Protein AF-A0AAD9XL29-F1 (afdb_monomer_lite)

pLDDT: mean 84.75, std 12.4, range [42.41, 96.12]

Structure (mmCIF, N/CA/C/O backbone):
data_AF-A0AAD9XL29-F1
#
_entry.id   AF-A0AAD9XL29-F1
#
loop_
_atom_site.group_PDB
_atom_site.id
_atom_site.type_symbol
_atom_site.label_atom_id
_atom_site.label_alt_id
_atom_site.label_comp_id
_atom_site.label_asym_id
_atom_site.label_entity_id
_atom_site.label_seq_id
_atom_site.pdbx_PDB_ins_code
_atom_site.Cartn_x
_atom_site.Cartn_y
_atom_site.Cartn_z
_atom_site.occupancy
_atom_site.B_iso_or_equiv
_atom_site.auth_seq_id
_atom_site.auth_comp_id
_atom_site.auth_asym_id
_atom_site.auth_atom_id
_atom_site.pdbx_PDB_model_num
ATOM 1 N N . MET A 1 1 ? 53.309 11.246 -52.744 1.00 42.41 1 MET A N 1
ATOM 2 C CA . MET A 1 1 ? 53.113 9.961 -52.041 1.00 42.41 1 MET A CA 1
ATOM 3 C C . MET A 1 1 ? 52.353 10.243 -50.755 1.00 42.41 1 MET A C 1
ATOM 5 O O . MET A 1 1 ? 52.929 10.845 -49.863 1.00 42.41 1 MET A O 1
ATOM 9 N N . ALA A 1 2 ? 51.063 9.912 -50.692 1.00 42.66 2 ALA A N 1
ATOM 10 C CA . ALA A 1 2 ? 50.253 10.060 -49.482 1.00 42.66 2 ALA A CA 1
ATOM 11 C C . ALA A 1 2 ? 49.953 8.659 -48.940 1.00 42.66 2 ALA A C 1
ATOM 13 O O . ALA A 1 2 ? 49.339 7.852 -49.635 1.00 42.66 2 ALA A O 1
ATOM 14 N N . ALA A 1 3 ? 50.449 8.357 -47.742 1.00 49.00 3 ALA A N 1
ATOM 15 C CA . ALA A 1 3 ? 50.175 7.104 -47.054 1.00 49.00 3 ALA A CA 1
ATOM 16 C C . ALA A 1 3 ? 48.762 7.165 -46.457 1.00 49.00 3 ALA A C 1
ATOM 18 O O . ALA A 1 3 ? 48.490 7.969 -45.567 1.00 49.00 3 ALA A O 1
AT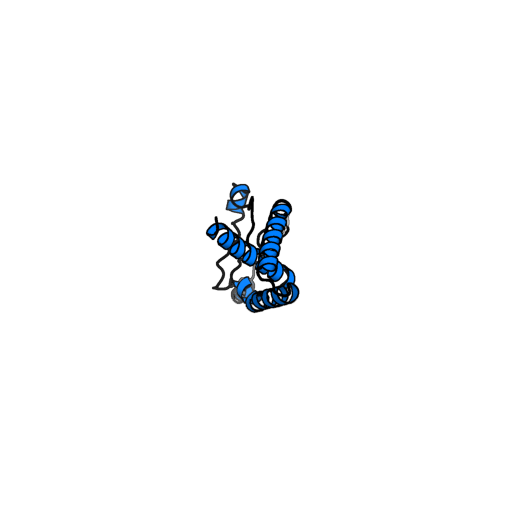OM 19 N N . SER A 1 4 ? 47.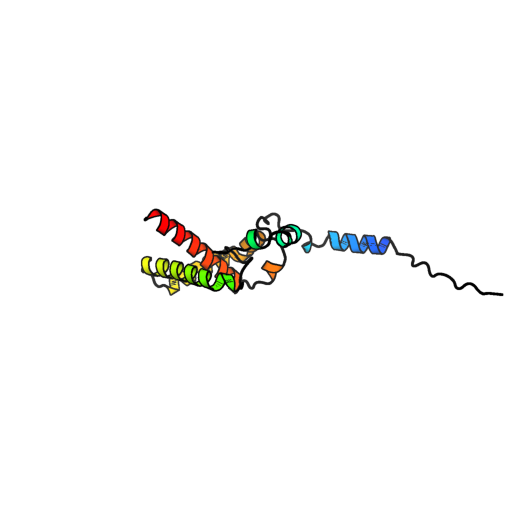855 6.337 -46.970 1.00 54.56 4 SER A N 1
ATOM 20 C CA . SER A 1 4 ? 46.518 6.137 -46.414 1.00 54.56 4 SER A CA 1
ATOM 21 C C . SER A 1 4 ? 46.612 5.341 -45.110 1.00 54.56 4 SER A C 1
ATOM 23 O O . SER A 1 4 ? 47.081 4.202 -45.111 1.00 54.56 4 SER A O 1
ATOM 25 N N . SER A 1 5 ? 46.168 5.934 -44.002 1.00 61.53 5 SER A N 1
ATOM 26 C CA . SER A 1 5 ? 46.036 5.254 -42.710 1.00 61.53 5 SER A CA 1
ATOM 27 C C . SER A 1 5 ? 44.958 4.158 -42.771 1.00 61.53 5 SER A C 1
ATOM 29 O O . SER A 1 5 ? 43.926 4.374 -43.410 1.00 61.53 5 SER A O 1
ATOM 31 N N . PRO A 1 6 ? 45.139 3.002 -42.104 1.00 59.78 6 PRO A N 1
ATOM 32 C CA . PRO A 1 6 ? 44.138 1.945 -42.114 1.00 59.78 6 PRO A CA 1
ATOM 33 C C . PRO A 1 6 ? 42.960 2.340 -41.220 1.00 59.78 6 PRO A C 1
ATOM 35 O O . PRO A 1 6 ? 43.133 2.593 -40.028 1.00 59.78 6 PRO A O 1
ATOM 38 N N . GLN A 1 7 ? 41.754 2.372 -41.787 1.00 57.12 7 GLN A N 1
ATOM 39 C CA . GLN A 1 7 ? 40.519 2.387 -41.006 1.00 57.12 7 GLN A CA 1
ATOM 40 C C . GLN A 1 7 ? 40.456 1.100 -40.180 1.00 57.12 7 GLN A C 1
ATOM 42 O O . GLN A 1 7 ? 40.329 0.007 -40.732 1.00 57.12 7 GLN A O 1
ATOM 47 N N . SER A 1 8 ? 40.555 1.221 -38.855 1.00 58.03 8 SER A N 1
ATOM 48 C CA . SER A 1 8 ? 40.291 0.105 -37.955 1.00 58.03 8 SER A CA 1
ATOM 49 C C . SER A 1 8 ? 38.808 -0.257 -38.045 1.00 58.03 8 SER A C 1
ATOM 51 O O . SER A 1 8 ? 37.932 0.410 -37.495 1.00 58.03 8 SER A O 1
ATOM 53 N N . GLN A 1 9 ? 38.502 -1.321 -38.782 1.00 65.12 9 GLN A N 1
ATOM 54 C CA . GLN A 1 9 ? 37.200 -1.963 -38.680 1.00 65.12 9 GLN A CA 1
ATOM 55 C C . GLN A 1 9 ? 37.116 -2.642 -37.314 1.00 65.12 9 GLN A C 1
ATOM 57 O O . GLN A 1 9 ? 37.858 -3.573 -37.009 1.00 65.12 9 GLN A O 1
ATOM 62 N N . VAL A 1 10 ? 36.219 -2.138 -36.470 1.00 67.06 10 VAL A N 1
ATOM 63 C CA . VAL A 1 10 ? 35.871 -2.768 -35.198 1.00 67.06 10 VAL A CA 1
ATOM 64 C C . VAL A 1 10 ? 35.069 -4.029 -35.512 1.00 67.06 10 VAL A C 1
ATOM 66 O O . VAL A 1 10 ? 33.885 -3.956 -35.836 1.00 67.06 10 VAL A O 1
ATOM 69 N N . THR A 1 11 ? 35.712 -5.192 -35.441 1.00 74.31 11 THR A N 1
ATOM 70 C CA . THR A 1 11 ? 35.028 -6.487 -35.528 1.00 74.31 11 THR A CA 1
ATOM 71 C C . THR A 1 11 ? 34.261 -6.716 -34.231 1.00 74.31 11 THR A C 1
ATOM 73 O O . THR A 1 11 ? 34.864 -6.847 -33.168 1.00 74.31 11 THR A O 1
ATOM 76 N N . ILE A 1 12 ? 32.930 -6.747 -34.295 1.00 78.69 12 ILE A N 1
ATOM 77 C CA . ILE A 1 12 ? 32.089 -7.068 -33.137 1.00 78.69 12 ILE A CA 1
ATOM 78 C C . ILE A 1 12 ? 31.986 -8.601 -33.032 1.00 78.69 12 ILE A C 1
ATOM 80 O O . ILE A 1 12 ? 31.424 -9.216 -33.939 1.00 78.69 12 ILE A O 1
ATOM 84 N N . PRO A 1 13 ? 32.501 -9.242 -31.965 1.00 87.44 13 PRO A N 1
ATOM 85 C CA . PRO A 1 13 ? 32.436 -10.694 -31.808 1.00 87.44 13 PRO A CA 1
ATOM 86 C C . PRO A 1 13 ? 31.006 -11.133 -31.469 1.00 87.44 13 PRO A C 1
ATOM 88 O O . PRO A 1 13 ? 30.512 -10.925 -30.354 1.00 87.44 13 PRO A O 1
ATOM 91 N N . ILE A 1 14 ? 30.334 -11.739 -32.448 1.00 90.00 14 ILE A N 1
ATOM 92 C CA . ILE A 1 14 ? 28.928 -12.157 -32.364 1.00 90.00 14 ILE A CA 1
ATOM 93 C C . ILE A 1 14 ? 28.726 -13.168 -31.227 1.00 90.00 14 ILE A C 1
ATOM 95 O O . ILE A 1 14 ? 27.729 -13.105 -30.511 1.00 90.00 14 ILE A O 1
ATOM 99 N N . GLU A 1 15 ? 29.692 -14.053 -30.988 1.00 91.56 15 GLU A N 1
ATOM 100 C CA . GLU A 1 15 ? 29.633 -15.083 -29.947 1.00 91.56 15 GLU A CA 1
ATOM 101 C C . GLU A 1 15 ? 29.546 -14.469 -28.544 1.00 91.56 15 GLU A C 1
ATOM 103 O O . GLU A 1 15 ? 28.787 -14.937 -27.689 1.00 91.56 15 GLU A O 1
ATOM 108 N N . SER A 1 16 ? 30.284 -13.378 -28.318 1.00 88.44 16 SER A N 1
ATOM 109 C CA . SER A 1 16 ? 30.256 -12.635 -27.057 1.00 88.44 16 SER A CA 1
ATOM 110 C C . SER A 1 16 ? 28.897 -11.968 -26.835 1.00 88.44 16 SER A C 1
ATOM 112 O O . SER A 1 16 ? 28.339 -12.047 -25.736 1.00 88.44 16 SER A O 1
ATOM 114 N N . LEU A 1 17 ? 28.315 -11.387 -27.892 1.00 91.75 17 LEU A N 1
ATOM 115 C CA . LEU A 1 17 ? 26.972 -10.812 -27.840 1.00 91.75 17 LEU A CA 1
ATOM 116 C C . LEU A 1 17 ? 25.917 -11.872 -27.522 1.00 91.75 17 LEU A C 1
ATOM 118 O O . LEU A 1 17 ? 25.102 -11.655 -26.630 1.00 91.75 17 LEU A O 1
ATOM 122 N N . VAL A 1 18 ? 25.953 -13.024 -28.199 1.00 93.00 18 VAL A N 1
ATOM 123 C CA . VAL A 1 18 ? 25.000 -14.124 -27.981 1.00 93.00 18 VAL A CA 1
ATOM 124 C C . VAL A 1 18 ? 25.088 -14.651 -26.549 1.00 93.00 18 VAL A C 1
ATOM 126 O O . VAL A 1 18 ? 24.056 -14.838 -25.907 1.00 93.00 18 VAL A O 1
ATOM 129 N N . SER A 1 19 ? 26.298 -14.852 -26.022 1.00 91.50 19 SER A N 1
ATOM 130 C CA . SER A 1 19 ? 26.506 -15.302 -24.640 1.00 91.50 19 SER A CA 1
ATOM 131 C C . SER A 1 19 ? 25.980 -14.283 -23.619 1.00 91.50 19 SER A C 1
ATOM 133 O O . SER A 1 19 ? 25.246 -14.638 -22.695 1.00 91.50 19 SER A O 1
ATOM 135 N N . SER A 1 20 ? 26.268 -12.993 -23.831 1.00 89.00 20 SER A N 1
ATOM 136 C CA . SER A 1 20 ? 25.752 -11.908 -22.990 1.00 89.00 20 SER A CA 1
ATOM 137 C C . SER A 1 20 ? 24.223 -11.825 -23.023 1.00 89.00 20 SER A C 1
ATOM 139 O O . SER A 1 20 ? 23.592 -11.647 -21.980 1.00 89.00 20 SER A O 1
ATOM 141 N N . PHE A 1 21 ? 23.619 -11.987 -24.202 1.00 88.50 21 PHE A N 1
ATOM 142 C CA . PHE A 1 21 ? 22.169 -11.943 -24.358 1.00 88.50 21 PHE A CA 1
ATOM 143 C C . PHE A 1 21 ? 21.483 -13.146 -23.713 1.00 88.50 21 PHE A C 1
ATOM 145 O O . PHE A 1 21 ? 20.497 -12.952 -23.013 1.00 88.50 21 PHE A O 1
ATOM 152 N N . LYS A 1 22 ? 22.020 -14.363 -23.875 1.00 88.12 22 LYS A N 1
ATOM 153 C CA . LYS A 1 22 ? 21.507 -15.563 -23.194 1.00 88.12 22 LYS A CA 1
ATOM 154 C C . LYS A 1 22 ? 21.532 -15.401 -21.679 1.00 88.12 22 LYS A C 1
ATOM 156 O O . LYS A 1 22 ? 20.509 -15.587 -21.041 1.00 88.12 22 LYS A O 1
ATOM 161 N N . LYS A 1 23 ? 22.646 -14.914 -21.124 1.00 85.12 23 LYS A N 1
ATOM 162 C CA . LYS A 1 23 ? 22.747 -14.643 -19.684 1.00 85.12 23 LYS A CA 1
ATOM 163 C C . LYS A 1 23 ? 21.703 -13.633 -19.196 1.00 85.12 23 LYS A C 1
ATOM 165 O O . LYS A 1 23 ? 21.207 -13.780 -18.089 1.00 85.12 23 LYS A O 1
ATOM 170 N N . LYS A 1 24 ? 21.383 -12.610 -20.000 1.00 82.62 24 LYS A N 1
ATOM 171 C CA . LYS A 1 24 ? 20.282 -11.689 -19.685 1.00 82.62 24 LYS A CA 1
ATOM 172 C C . LYS A 1 24 ? 18.929 -12.386 -19.774 1.00 82.62 24 LYS A C 1
ATOM 174 O O . LYS A 1 24 ? 18.123 -12.171 -18.891 1.00 82.62 24 LYS A O 1
ATOM 179 N N . LEU A 1 25 ? 18.685 -13.194 -20.807 1.00 81.12 25 LEU A N 1
ATOM 180 C CA . LEU A 1 25 ? 17.429 -13.937 -20.989 1.00 81.12 25 LEU A CA 1
ATOM 181 C C . LEU A 1 25 ? 17.158 -14.939 -19.857 1.00 81.12 25 LEU A C 1
ATOM 183 O O . LEU A 1 25 ? 16.001 -15.136 -19.499 1.00 81.12 25 LEU A O 1
ATOM 187 N N . ASP A 1 26 ? 18.216 -15.519 -19.292 1.00 76.25 26 ASP A N 1
ATOM 188 C CA . ASP A 1 26 ? 18.157 -16.438 -18.152 1.00 76.25 26 ASP A CA 1
ATOM 189 C C . ASP A 1 26 ? 18.063 -15.707 -16.796 1.00 76.25 26 ASP A C 1
ATOM 191 O O . ASP A 1 26 ? 17.950 -16.349 -15.751 1.00 76.25 26 ASP A O 1
ATOM 195 N N . ASP A 1 27 ? 18.120 -14.370 -16.782 1.00 71.38 27 ASP A N 1
ATOM 196 C CA . ASP A 1 27 ? 17.965 -13.578 -15.565 1.00 71.38 27 ASP A CA 1
ATOM 197 C C . ASP A 1 27 ? 16.503 -13.635 -15.093 1.00 71.38 27 ASP A C 1
ATOM 199 O O . ASP A 1 27 ? 15.579 -13.183 -15.776 1.00 71.38 27 ASP A O 1
ATOM 203 N N . HIS A 1 28 ? 16.287 -14.189 -13.898 1.00 58.75 28 HIS A N 1
ATOM 204 C CA . HIS A 1 28 ? 14.970 -14.261 -13.265 1.00 58.75 28 HIS A CA 1
ATOM 205 C C . HIS A 1 28 ? 14.341 -12.877 -13.038 1.00 58.75 28 HIS A C 1
ATOM 207 O O . HIS A 1 28 ? 13.119 -12.789 -12.915 1.00 58.75 28 HIS A O 1
ATOM 213 N N . ASP A 1 29 ? 15.139 -11.804 -13.048 1.00 59.03 29 ASP A N 1
ATOM 214 C CA . ASP A 1 29 ? 14.669 -10.420 -12.936 1.00 59.03 29 ASP A CA 1
ATOM 215 C C . ASP A 1 29 ? 13.987 -9.906 -14.227 1.00 59.03 29 ASP A C 1
ATOM 217 O O . ASP A 1 29 ? 13.374 -8.836 -14.239 1.00 59.03 29 ASP A O 1
ATOM 221 N N . LEU A 1 30 ? 14.031 -10.676 -15.327 1.00 58.47 30 LEU A N 1
ATOM 222 C CA . LEU A 1 30 ? 13.241 -10.397 -16.533 1.00 58.47 30 LEU A CA 1
ATOM 223 C C . LEU A 1 30 ? 11.775 -10.817 -16.410 1.00 58.47 30 LEU A C 1
ATOM 225 O O . LEU A 1 30 ? 10.927 -10.307 -17.151 1.00 58.47 30 LEU A O 1
ATOM 229 N N . PHE A 1 31 ? 11.463 -11.762 -15.520 1.00 59.91 31 PHE A N 1
ATOM 230 C CA . PHE A 1 31 ? 10.112 -12.291 -15.406 1.00 59.91 31 PHE A CA 1
ATOM 231 C C . PHE A 1 31 ? 9.323 -11.468 -14.392 1.00 59.91 31 PHE A C 1
ATOM 233 O O . PHE A 1 31 ? 9.442 -11.619 -13.177 1.00 59.91 31 PHE A O 1
ATOM 240 N N . MET A 1 32 ? 8.464 -10.591 -14.908 1.00 67.19 32 MET A N 1
ATOM 241 C CA . MET A 1 32 ? 7.392 -10.006 -14.111 1.00 67.19 32 MET A CA 1
ATOM 242 C C . MET A 1 32 ? 6.599 -11.148 -13.469 1.00 67.19 32 MET A C 1
ATOM 244 O O . MET A 1 32 ? 6.233 -12.103 -14.157 1.00 67.19 32 MET A O 1
ATOM 248 N N . SER A 1 33 ? 6.341 -11.063 -12.159 1.00 75.75 33 SER A N 1
ATOM 249 C CA . SER A 1 33 ? 5.527 -12.072 -11.473 1.00 75.75 33 SER A CA 1
ATOM 250 C C . SER A 1 33 ? 4.230 -12.300 -12.252 1.00 75.75 33 SER A C 1
ATOM 252 O O . SER A 1 33 ? 3.567 -11.345 -12.659 1.00 75.75 33 SER A O 1
ATOM 254 N N . SER A 1 34 ? 3.829 -13.561 -12.432 1.00 84.06 34 SER A N 1
ATOM 255 C CA . SER A 1 34 ? 2.564 -13.902 -13.101 1.00 84.06 34 SER A CA 1
ATOM 256 C C . SER A 1 34 ? 1.331 -13.350 -12.376 1.00 84.06 34 SER A C 1
ATOM 258 O O . SER A 1 34 ? 0.237 -13.351 -12.933 1.00 84.06 34 SER A O 1
ATOM 260 N N . LYS A 1 35 ? 1.502 -12.855 -11.143 1.00 87.69 35 LYS A N 1
ATOM 261 C CA . LYS A 1 35 ? 0.458 -12.198 -10.352 1.00 87.69 35 LYS A CA 1
ATOM 262 C C . LYS A 1 35 ? 0.327 -10.703 -10.636 1.00 87.69 35 LYS A C 1
ATOM 264 O O . LYS A 1 35 ? -0.622 -10.099 -10.144 1.00 87.69 35 LYS A O 1
ATOM 269 N N . VAL A 1 36 ? 1.253 -10.083 -11.371 1.00 89.00 36 VAL A N 1
ATOM 270 C CA . VAL A 1 36 ? 1.217 -8.635 -11.605 1.00 89.00 36 VAL A CA 1
ATOM 271 C C . VAL A 1 36 ? -0.077 -8.251 -12.324 1.00 89.00 36 VAL A C 1
ATOM 273 O O . VAL A 1 36 ? -0.320 -8.661 -13.455 1.00 89.00 36 VAL A O 1
ATOM 276 N N . CYS A 1 37 ? -0.884 -7.409 -11.679 1.00 91.50 37 CYS A N 1
ATOM 277 C CA . CYS A 1 37 ? -2.120 -6.867 -12.246 1.00 91.50 37 CYS A CA 1
ATOM 278 C C . CYS A 1 37 ? -2.312 -5.363 -11.985 1.00 91.50 37 CYS A C 1
ATOM 280 O O . CYS A 1 37 ? -3.228 -4.756 -12.534 1.00 91.50 37 CYS A O 1
ATOM 282 N N . ILE A 1 38 ? -1.440 -4.734 -11.188 1.00 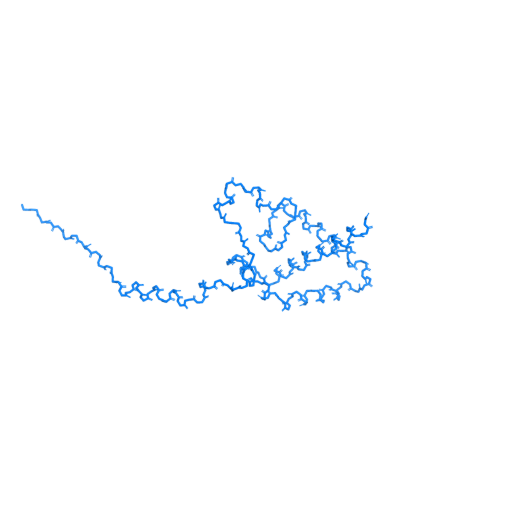91.00 38 ILE A N 1
ATOM 283 C CA . ILE A 1 38 ? -1.482 -3.305 -10.873 1.00 91.00 38 ILE A CA 1
ATOM 284 C C . ILE A 1 38 ? -0.330 -2.609 -11.593 1.00 91.00 38 ILE A C 1
ATOM 286 O O . ILE A 1 38 ? 0.825 -2.680 -11.172 1.00 91.00 38 ILE A O 1
ATOM 290 N N . PHE A 1 39 ? -0.646 -1.904 -12.677 1.00 88.62 39 PHE A N 1
ATOM 291 C CA . PHE A 1 39 ? 0.341 -1.232 -13.517 1.00 88.62 39 PHE A CA 1
ATOM 292 C C . PHE A 1 39 ? 0.374 0.273 -13.270 1.00 88.62 39 PHE A C 1
ATOM 294 O O . PHE A 1 39 ? -0.650 0.914 -13.033 1.00 88.62 39 PHE A O 1
ATOM 301 N N . LYS A 1 40 ? 1.568 0.862 -13.377 1.00 86.62 40 LYS A N 1
ATOM 302 C CA . LYS A 1 40 ? 1.686 2.314 -13.512 1.00 86.62 40 LYS A CA 1
ATOM 303 C C . LYS A 1 40 ? 1.218 2.737 -14.893 1.00 86.62 40 LYS A C 1
ATOM 305 O O . LYS A 1 40 ? 1.470 2.047 -15.879 1.00 86.62 40 LYS A O 1
ATOM 310 N N . VAL A 1 41 ? 0.611 3.917 -14.958 1.00 88.69 41 VAL A N 1
ATOM 311 C CA . VAL A 1 41 ? 0.248 4.529 -16.232 1.00 88.69 41 VAL A CA 1
ATOM 312 C C . VAL A 1 41 ? 1.518 4.719 -17.072 1.00 88.69 41 VAL A C 1
ATOM 314 O O . VAL A 1 41 ? 2.482 5.326 -16.590 1.00 88.69 41 VAL A O 1
ATOM 317 N N . PRO A 1 42 ? 1.553 4.209 -18.317 1.00 89.94 42 PRO A N 1
ATOM 318 C CA . PRO A 1 42 ? 2.677 4.417 -19.216 1.00 89.94 42 PRO A CA 1
ATOM 319 C C . PRO A 1 42 ? 3.007 5.904 -19.368 1.00 89.94 42 PRO A C 1
ATOM 321 O O . PRO A 1 42 ? 2.118 6.725 -19.596 1.00 89.94 42 PRO A O 1
ATOM 324 N N . LYS A 1 43 ? 4.299 6.258 -19.314 1.00 90.25 43 LYS A N 1
ATOM 325 C CA . LYS A 1 43 ? 4.768 7.657 -19.424 1.00 90.25 43 LYS A CA 1
ATOM 326 C C . LYS A 1 43 ? 4.235 8.369 -20.669 1.00 90.25 43 LYS A C 1
ATOM 328 O O . LYS A 1 43 ? 3.974 9.566 -20.626 1.00 90.25 43 LYS A O 1
ATOM 333 N N . ILE A 1 44 ? 4.070 7.629 -21.768 1.00 93.31 44 ILE A N 1
ATOM 334 C CA . ILE A 1 44 ? 3.522 8.161 -23.015 1.00 93.31 44 ILE A CA 1
ATOM 335 C C . ILE A 1 44 ? 2.072 8.624 -22.862 1.00 93.31 44 ILE A C 1
ATOM 337 O O . ILE A 1 44 ? 1.722 9.644 -23.431 1.00 93.31 44 ILE A O 1
ATOM 341 N N . LEU A 1 45 ? 1.253 7.934 -22.066 1.00 92.44 45 LEU A N 1
ATOM 342 C CA . LEU A 1 45 ? -0.127 8.339 -21.799 1.00 92.44 45 LEU A CA 1
ATOM 343 C C . LEU A 1 45 ? -0.165 9.471 -20.772 1.00 92.44 45 LEU A C 1
ATOM 345 O O . LEU A 1 45 ? -0.842 10.475 -20.984 1.00 92.44 45 LEU A O 1
ATOM 349 N N . HIS A 1 46 ? 0.625 9.342 -19.702 1.00 91.38 46 HIS A N 1
ATOM 350 C CA . HIS A 1 46 ? 0.689 10.338 -18.631 1.00 91.38 46 HIS A CA 1
ATOM 351 C C . HIS A 1 46 ? 1.102 11.721 -19.151 1.00 91.38 46 HIS A C 1
ATOM 353 O O . HIS A 1 46 ? 0.417 12.691 -18.855 1.00 91.38 46 HIS A O 1
ATOM 359 N N . ARG A 1 47 ? 2.126 11.827 -20.013 1.00 93.50 47 ARG A N 1
ATOM 360 C CA . ARG A 1 47 ? 2.597 13.127 -20.539 1.00 93.50 47 ARG A CA 1
ATOM 361 C C . ARG A 1 47 ? 1.548 13.905 -21.343 1.00 93.50 47 ARG A C 1
ATOM 363 O O . ARG A 1 47 ? 1.647 15.123 -21.419 1.00 93.50 47 ARG A O 1
ATOM 370 N N . HIS A 1 48 ? 0.596 13.219 -21.981 1.00 93.12 48 HIS A N 1
ATOM 371 C CA . HIS A 1 48 ? -0.414 13.871 -22.819 1.00 93.12 48 HIS A CA 1
ATOM 372 C C . HIS A 1 48 ? -1.561 14.448 -21.988 1.00 93.12 48 HIS A C 1
ATOM 374 O O . HIS A 1 48 ? -2.139 15.457 -22.380 1.00 93.12 48 HIS A O 1
ATOM 380 N N . ASN A 1 49 ? -1.882 13.835 -20.845 1.00 91.50 49 ASN A N 1
ATOM 381 C CA . ASN A 1 49 ? -2.916 14.337 -19.945 1.00 91.50 49 ASN A CA 1
ATOM 382 C C . ASN A 1 49 ? -2.649 13.924 -18.482 1.00 91.50 49 ASN A C 1
ATOM 384 O O . ASN A 1 49 ? -3.321 13.031 -17.962 1.00 91.50 49 ASN A O 1
ATOM 388 N N . PRO A 1 50 ? -1.680 14.562 -17.796 1.00 89.19 50 PRO A N 1
ATOM 389 C CA . PRO A 1 50 ? -1.254 14.149 -16.456 1.00 89.19 50 PRO A CA 1
ATOM 390 C C . PRO A 1 50 ? -2.391 14.156 -15.428 1.00 89.19 50 PRO A C 1
ATOM 392 O O . PRO A 1 50 ? -2.510 13.241 -14.617 1.00 89.19 50 PRO A O 1
ATOM 395 N N . GLN A 1 51 ? -3.272 15.157 -15.515 1.00 89.00 51 GLN A N 1
ATOM 396 C CA . GLN A 1 51 ? -4.367 15.379 -14.565 1.00 89.00 51 GLN A CA 1
ATOM 397 C C . GLN A 1 51 ? -5.423 14.263 -14.575 1.00 89.00 51 GLN A C 1
ATOM 399 O O . GLN A 1 51 ? -6.142 14.103 -13.598 1.00 89.00 51 GLN A O 1
ATOM 404 N N . THR A 1 52 ? -5.516 13.475 -15.652 1.00 88.75 52 THR A N 1
ATOM 405 C CA . THR A 1 52 ? -6.459 12.339 -15.730 1.00 88.75 52 THR A CA 1
ATOM 406 C C . THR A 1 52 ? -5.954 11.109 -14.978 1.00 88.75 52 THR A C 1
ATOM 408 O O . THR A 1 52 ? -6.734 10.242 -14.595 1.00 88.75 52 THR A O 1
ATOM 411 N N . TYR A 1 53 ? -4.642 11.021 -14.764 1.00 89.06 53 TYR A N 1
ATOM 412 C CA . TYR A 1 53 ? -3.995 9.850 -14.178 1.00 89.06 53 TYR A CA 1
ATOM 413 C C . TYR A 1 53 ? -3.494 10.093 -12.756 1.00 89.06 53 TYR A C 1
ATOM 415 O O . TYR A 1 53 ? -3.173 9.140 -12.047 1.00 89.06 53 TYR A O 1
ATOM 423 N N . GLU A 1 54 ? -3.414 11.354 -12.337 1.00 88.69 54 GLU A N 1
ATOM 424 C CA . GLU A 1 54 ? -3.053 11.725 -10.978 1.00 88.69 54 GLU A CA 1
ATOM 425 C C . GLU A 1 54 ? -4.306 11.815 -10.100 1.00 88.69 54 GLU A C 1
ATOM 427 O O . GLU A 1 54 ? -5.247 12.537 -10.435 1.00 88.69 54 GLU A O 1
ATOM 432 N N . PRO A 1 55 ? -4.351 11.107 -8.958 1.00 88.75 55 PRO A N 1
ATOM 433 C CA . PRO A 1 55 ? -5.500 11.179 -8.071 1.00 88.75 55 PRO A CA 1
ATOM 434 C C . PRO A 1 55 ? -5.652 12.598 -7.511 1.00 88.75 55 PRO A C 1
ATOM 436 O O . PRO A 1 55 ? -4.731 13.144 -6.903 1.00 88.75 55 PRO A O 1
ATOM 439 N N . ASN A 1 56 ? -6.843 13.173 -7.675 1.00 83.31 56 ASN A N 1
ATOM 440 C CA . ASN A 1 56 ? -7.190 14.505 -7.169 1.00 83.31 56 ASN A CA 1
ATOM 441 C C . ASN A 1 56 ? -7.843 14.478 -5.771 1.00 83.31 56 ASN A C 1
ATOM 443 O O . ASN A 1 56 ? -7.871 15.497 -5.085 1.00 83.31 56 ASN A O 1
ATOM 447 N N . ALA A 1 57 ? -8.331 13.314 -5.333 1.00 87.31 57 ALA A N 1
ATOM 448 C CA . ALA A 1 57 ? -8.916 13.097 -4.016 1.00 87.31 57 ALA A CA 1
ATOM 449 C C . ALA A 1 57 ? -8.089 12.072 -3.225 1.00 87.31 57 ALA A C 1
ATOM 451 O O . ALA A 1 57 ? -7.214 12.436 -2.440 1.00 87.31 57 ALA A O 1
ATOM 452 N N . PHE A 1 58 ? -8.316 10.777 -3.441 1.00 91.94 58 PHE A N 1
ATOM 453 C CA . PHE A 1 58 ? -7.650 9.705 -2.701 1.00 91.94 58 PHE A CA 1
ATOM 454 C C . PHE A 1 58 ? -6.758 8.880 -3.630 1.00 91.94 58 PHE A C 1
ATOM 456 O O . PHE A 1 58 ? -7.203 8.431 -4.679 1.00 91.94 58 PHE A O 1
ATOM 463 N N . SER A 1 59 ? -5.515 8.620 -3.221 1.00 92.69 59 SER A N 1
ATOM 464 C CA . SER A 1 59 ? -4.730 7.516 -3.793 1.00 92.69 59 SER A CA 1
ATOM 465 C C . SER A 1 59 ? -4.951 6.268 -2.966 1.00 92.69 59 SER A C 1
ATOM 467 O O . SER A 1 59 ? -4.894 6.367 -1.745 1.00 92.69 59 SER A O 1
ATOM 469 N N . ILE A 1 60 ? -5.122 5.116 -3.606 1.00 92.44 60 ILE A N 1
ATOM 470 C CA . ILE A 1 60 ? -5.129 3.807 -2.951 1.00 92.44 60 ILE A CA 1
ATOM 471 C C . ILE A 1 60 ? -3.838 3.074 -3.312 1.00 92.44 60 ILE A C 1
ATOM 473 O O . ILE A 1 60 ? -3.444 3.024 -4.478 1.00 92.44 60 ILE A O 1
ATOM 477 N N . GLY A 1 61 ? -3.171 2.529 -2.305 1.00 91.25 61 GLY A N 1
ATOM 478 C CA . GLY A 1 61 ? -1.916 1.818 -2.449 1.00 91.25 61 GLY A CA 1
ATOM 479 C C . GLY A 1 61 ? -0.685 2.732 -2.561 1.00 91.25 61 GLY A C 1
ATOM 480 O O . GLY A 1 61 ? -0.751 3.958 -2.408 1.00 91.25 61 GLY A O 1
ATOM 481 N N . PRO A 1 62 ? 0.483 2.126 -2.820 1.00 89.75 62 PRO A N 1
ATOM 482 C CA . PRO A 1 62 ? 1.800 2.756 -2.727 1.00 89.75 62 PRO A CA 1
ATOM 483 C C . PRO A 1 62 ? 2.116 3.729 -3.871 1.00 89.75 62 PRO A C 1
ATOM 485 O O . PRO A 1 62 ? 3.007 4.563 -3.724 1.00 89.75 62 PRO A O 1
ATOM 488 N N . SER A 1 63 ? 1.425 3.636 -5.014 1.00 86.50 63 SER A N 1
ATOM 489 C CA . SER A 1 63 ? 1.856 4.261 -6.276 1.00 86.50 63 SER A CA 1
ATOM 490 C C . SER A 1 63 ? 2.014 5.780 -6.212 1.00 86.50 63 SER A C 1
ATOM 492 O O . SER A 1 63 ? 2.925 6.317 -6.842 1.00 86.50 63 SER A O 1
ATOM 494 N N . HIS A 1 64 ? 1.165 6.458 -5.438 1.00 86.88 64 HIS A N 1
ATOM 495 C CA . HIS A 1 64 ? 1.200 7.914 -5.258 1.00 86.88 64 HIS A CA 1
ATOM 496 C C . HIS A 1 64 ? 1.575 8.312 -3.822 1.00 86.88 64 HIS A C 1
ATOM 498 O O . HIS A 1 64 ? 1.269 9.415 -3.362 1.00 86.88 64 HIS A O 1
ATOM 504 N N . TYR A 1 65 ? 2.225 7.415 -3.076 1.00 86.44 65 TYR A N 1
ATOM 505 C CA . TYR A 1 65 ? 2.639 7.709 -1.712 1.00 86.44 65 TYR A CA 1
ATOM 506 C C . TYR A 1 65 ? 3.631 8.882 -1.657 1.00 86.44 65 TYR A C 1
ATOM 508 O O . TYR A 1 65 ? 4.530 9.004 -2.483 1.00 86.44 65 TYR A O 1
ATOM 516 N N . GLY A 1 66 ? 3.471 9.758 -0.661 1.00 83.56 66 GLY A N 1
ATOM 517 C CA . GLY A 1 66 ? 4.365 10.902 -0.433 1.00 83.56 66 GLY A CA 1
ATOM 518 C C . GLY A 1 66 ? 4.067 12.148 -1.275 1.00 83.56 66 GLY A C 1
ATOM 519 O O . GLY A 1 66 ? 4.649 13.203 -1.015 1.00 83.56 66 GLY A O 1
ATOM 520 N N . GLN A 1 67 ? 3.128 12.077 -2.221 1.00 88.94 67 GLN A N 1
ATOM 521 C CA . GLN A 1 67 ? 2.722 13.228 -3.025 1.00 88.94 67 GLN A CA 1
ATOM 522 C C . GLN A 1 67 ? 2.080 14.326 -2.160 1.00 88.94 67 GLN A C 1
ATOM 524 O O . GLN A 1 67 ? 1.191 14.071 -1.341 1.00 88.94 67 GLN A O 1
ATOM 529 N N . LYS A 1 68 ? 2.556 15.571 -2.310 1.00 90.00 68 LYS A N 1
ATOM 530 C CA . LYS A 1 68 ? 2.194 16.688 -1.418 1.00 90.00 68 LYS A CA 1
ATOM 531 C C . LYS A 1 68 ? 0.702 17.022 -1.481 1.00 90.00 68 LYS A C 1
ATOM 533 O O . LYS A 1 68 ? 0.114 17.290 -0.435 1.00 90.00 68 LYS A O 1
ATOM 538 N N . GLN A 1 69 ? 0.101 16.951 -2.666 1.00 90.12 69 GLN A N 1
ATOM 539 C CA . GLN A 1 69 ? -1.315 17.237 -2.894 1.00 90.12 69 GLN A CA 1
ATOM 540 C C . GLN A 1 69 ? -2.258 16.245 -2.195 1.00 90.12 69 GLN A C 1
ATOM 542 O O . GLN A 1 69 ? -3.387 16.598 -1.881 1.00 90.12 69 GLN A O 1
ATOM 547 N N . LEU A 1 70 ? -1.779 15.042 -1.854 1.00 92.12 70 LEU A N 1
ATOM 548 C CA . LEU A 1 70 ? -2.569 14.001 -1.184 1.00 92.12 70 LEU A CA 1
ATOM 549 C C . LEU A 1 70 ? -2.468 14.037 0.349 1.00 92.12 70 LEU A C 1
ATOM 551 O O . LEU A 1 70 ? -3.113 13.253 1.049 1.00 92.12 70 LEU A O 1
ATOM 555 N N . LYS A 1 71 ? -1.663 14.944 0.922 1.00 91.94 71 LYS A N 1
ATOM 556 C CA . LYS A 1 71 ? -1.550 15.088 2.384 1.00 91.94 71 LYS A CA 1
ATOM 557 C C . LYS A 1 71 ? -2.899 15.362 3.072 1.00 91.94 71 LYS A C 1
ATOM 559 O O . LYS A 1 71 ? -3.130 14.753 4.121 1.00 91.94 71 LYS A O 1
ATOM 564 N N . PRO A 1 72 ? -3.789 16.232 2.547 1.00 93.44 72 PRO A N 1
ATOM 565 C CA . PRO A 1 72 ? -5.094 16.472 3.162 1.00 93.44 72 PRO A CA 1
ATOM 566 C C . PRO A 1 72 ? -5.951 15.206 3.216 1.00 93.44 72 PRO A C 1
ATOM 568 O O . PRO A 1 72 ? -6.514 14.888 4.262 1.00 93.44 72 PRO A O 1
ATOM 571 N N . THR A 1 73 ? -5.992 14.426 2.138 1.00 93.38 73 THR A N 1
ATOM 572 C CA . THR A 1 73 ? -6.831 13.226 2.081 1.00 93.38 73 THR A CA 1
ATOM 573 C C . THR A 1 73 ? -6.260 12.070 2.889 1.00 93.38 73 THR A C 1
ATOM 575 O O . THR A 1 73 ? -7.028 11.331 3.499 1.00 93.38 73 THR A O 1
ATOM 578 N N . LYS A 1 74 ? -4.935 11.991 3.072 1.00 93.75 74 LYS A N 1
ATOM 579 C CA . LYS A 1 74 ? -4.331 11.095 4.075 1.00 93.75 74 LYS A CA 1
ATOM 580 C C . LYS A 1 74 ? -4.829 11.390 5.499 1.00 93.75 74 LYS A C 1
ATOM 582 O O . LYS A 1 74 ? -5.083 10.457 6.256 1.00 93.75 74 LYS A O 1
ATOM 587 N N . LYS A 1 75 ? -5.027 12.667 5.866 1.00 94.81 75 LYS A N 1
ATOM 588 C CA . LYS A 1 75 ? -5.628 13.034 7.167 1.00 94.81 75 LYS A CA 1
ATOM 589 C C . LYS A 1 75 ? -7.083 12.578 7.273 1.00 94.81 75 LYS A C 1
ATOM 591 O O . LYS A 1 75 ? -7.501 12.156 8.346 1.00 94.81 75 LYS A O 1
ATOM 596 N N . ILE A 1 76 ? -7.842 12.632 6.178 1.00 95.44 76 ILE A N 1
ATOM 597 C CA . ILE A 1 76 ? -9.213 12.107 6.143 1.00 95.44 76 ILE A CA 1
ATOM 598 C C . ILE A 1 76 ? -9.200 10.599 6.410 1.00 95.44 76 ILE A C 1
ATOM 600 O O . ILE A 1 76 ? -9.922 10.152 7.293 1.00 95.44 76 ILE A O 1
ATOM 604 N N . LYS A 1 77 ? -8.320 9.826 5.759 1.00 96.12 77 LYS A N 1
ATOM 605 C CA . LYS A 1 77 ? -8.191 8.382 6.031 1.00 96.12 77 LYS A CA 1
ATOM 606 C C . LYS A 1 77 ? -7.903 8.078 7.502 1.00 96.12 77 LYS A C 1
ATOM 608 O O . LYS A 1 77 ? -8.514 7.184 8.076 1.00 96.12 77 LYS A O 1
ATOM 613 N N . LEU A 1 78 ? -7.030 8.865 8.138 1.00 95.31 78 LEU A N 1
ATOM 614 C CA . LEU A 1 78 ? -6.743 8.730 9.571 1.00 95.31 78 LEU A CA 1
ATOM 615 C C . LEU A 1 78 ? -7.979 9.005 10.438 1.00 95.31 78 LEU A C 1
ATOM 617 O O . LEU A 1 78 ? -8.222 8.263 11.383 1.00 95.31 78 LEU A O 1
ATOM 621 N N . LYS A 1 79 ? -8.800 10.007 10.096 1.00 94.94 79 LYS A N 1
ATOM 622 C CA . LYS A 1 79 ? -10.077 10.248 10.792 1.00 94.94 79 LYS A CA 1
ATOM 623 C C . LYS A 1 79 ? -11.055 9.079 10.641 1.00 94.94 79 LYS A C 1
ATOM 625 O O . LYS A 1 79 ? -11.797 8.790 11.575 1.00 94.94 79 LYS A O 1
ATOM 630 N N . TYR A 1 80 ? -11.072 8.417 9.483 1.00 94.88 80 TYR A N 1
ATOM 631 C CA . TYR A 1 80 ? -11.888 7.218 9.269 1.00 94.88 80 TYR A CA 1
ATOM 632 C C . TYR A 1 80 ? -11.404 6.067 10.156 1.00 94.88 80 TYR A C 1
ATOM 634 O O . TYR A 1 80 ? -12.206 5.493 10.888 1.00 94.88 80 TYR A O 1
ATOM 642 N N . LEU A 1 81 ? -10.093 5.813 10.190 1.00 92.50 81 LEU A N 1
ATOM 643 C CA . LEU A 1 81 ? -9.500 4.824 11.092 1.00 92.50 81 LEU A CA 1
ATOM 644 C C . LEU A 1 81 ? -9.827 5.122 12.566 1.00 92.50 81 LEU A C 1
ATOM 646 O O . LEU A 1 81 ? -10.296 4.237 13.272 1.00 92.50 81 LEU A O 1
ATOM 650 N N . GLN A 1 82 ? -9.668 6.371 13.014 1.00 91.25 82 GLN A N 1
ATOM 651 C CA . GLN A 1 82 ? -10.037 6.792 14.373 1.00 91.25 82 GLN A CA 1
ATOM 652 C C . GLN A 1 82 ? -11.521 6.552 14.681 1.00 91.25 82 GLN A C 1
ATOM 654 O O . GLN A 1 82 ? -11.865 6.089 15.764 1.00 91.25 82 GLN A O 1
ATOM 659 N N . GLY A 1 83 ? -12.412 6.864 13.734 1.00 89.44 83 GLY A N 1
ATOM 660 C CA . GLY A 1 83 ? -13.845 6.618 13.884 1.00 89.44 83 GLY A CA 1
ATOM 661 C C . GLY A 1 83 ? -14.169 5.133 14.042 1.00 89.44 83 GLY A C 1
ATOM 662 O O . GLY A 1 83 ? -14.980 4.775 14.894 1.00 89.44 83 GLY A O 1
ATOM 663 N N . LEU A 1 84 ? -13.508 4.280 13.259 1.00 88.44 84 LEU A N 1
ATOM 664 C CA . LEU A 1 84 ? -13.648 2.832 13.350 1.00 88.44 84 LEU A CA 1
ATOM 665 C C . LEU A 1 84 ? -13.140 2.293 14.694 1.00 88.44 84 LEU A C 1
ATOM 667 O O . LEU A 1 84 ? -13.861 1.540 15.347 1.00 88.44 84 LEU A O 1
ATOM 671 N N . LEU A 1 85 ? -11.948 2.711 15.137 1.00 89.06 85 LEU A N 1
ATOM 672 C CA . LEU A 1 85 ? -11.363 2.277 16.412 1.00 89.06 85 LEU A CA 1
ATOM 673 C C . LEU A 1 85 ? -12.255 2.657 17.601 1.00 89.06 85 LEU A C 1
ATOM 675 O O . LEU A 1 85 ? -12.604 1.794 18.406 1.00 89.06 85 LEU A O 1
ATOM 679 N N . ARG A 1 86 ? -12.735 3.908 17.639 1.00 88.00 86 ARG A N 1
ATOM 680 C CA . ARG A 1 86 ? -13.663 4.389 18.676 1.00 88.00 86 ARG A CA 1
ATOM 681 C C . ARG A 1 86 ? -14.942 3.564 18.787 1.00 88.00 86 ARG A C 1
ATOM 683 O O . ARG A 1 86 ? -15.455 3.406 19.888 1.00 88.00 86 ARG A O 1
ATOM 690 N N . ARG A 1 87 ? -15.494 3.080 17.670 1.00 86.25 87 ARG A N 1
ATOM 691 C CA . ARG A 1 87 ? -16.731 2.282 17.699 1.00 86.25 87 ARG A CA 1
ATOM 692 C C . ARG A 1 87 ? -16.514 0.857 18.179 1.00 86.25 87 ARG A C 1
ATOM 694 O O . ARG A 1 87 ? -17.419 0.287 18.771 1.00 86.25 87 ARG A O 1
ATOM 701 N N . LEU A 1 88 ? -15.355 0.268 17.894 1.00 83.81 88 LEU A N 1
ATOM 702 C CA . LEU A 1 88 ? -15.093 -1.128 18.244 1.00 83.81 88 LEU A CA 1
ATOM 703 C C . LEU A 1 88 ? -14.903 -1.335 19.751 1.00 83.81 88 LEU A C 1
ATOM 705 O O . LEU A 1 88 ? -14.987 -2.475 20.198 1.00 83.81 88 LEU A O 1
ATOM 709 N N . GLY A 1 89 ? -14.671 -0.268 20.527 1.00 71.25 89 GLY A N 1
ATOM 710 C CA . GLY A 1 89 ? -14.690 -0.295 21.997 1.00 71.25 89 GLY A CA 1
ATOM 711 C C . GLY A 1 89 ? -13.644 -1.209 22.652 1.00 71.25 89 GLY A C 1
ATOM 712 O O . GLY A 1 89 ? -13.720 -1.463 23.850 1.00 71.25 89 GLY A O 1
ATOM 713 N N . LYS A 1 90 ? -12.687 -1.729 21.874 1.00 71.75 90 LYS A N 1
ATOM 714 C CA . LYS A 1 90 ? -11.547 -2.545 22.322 1.00 71.75 90 LYS A CA 1
ATOM 715 C C . LYS A 1 90 ? -10.333 -1.648 22.590 1.00 71.75 90 LYS A C 1
ATOM 717 O O . LYS A 1 90 ? -10.337 -0.488 22.186 1.00 71.75 90 LYS A O 1
ATOM 722 N N . SER A 1 91 ? -9.279 -2.192 23.210 1.00 85.94 91 SER A N 1
ATOM 723 C CA . SER A 1 91 ? -7.972 -1.511 23.249 1.00 85.94 91 SER A CA 1
ATOM 724 C C . SER A 1 91 ? -7.532 -1.178 21.820 1.00 85.94 91 SER A C 1
ATOM 726 O O . SER A 1 91 ? -7.461 -2.066 20.962 1.00 85.94 91 SER A O 1
ATOM 728 N N . GLU A 1 92 ? -7.288 0.112 21.567 1.00 85.56 92 GLU A N 1
ATOM 729 C CA . GLU A 1 92 ? -6.851 0.611 20.262 1.00 85.56 92 GLU A CA 1
ATOM 730 C C . GLU A 1 92 ? -5.523 -0.039 19.863 1.00 85.56 92 GLU A C 1
ATOM 732 O O . GLU A 1 92 ? -5.352 -0.439 18.712 1.00 85.56 92 GLU A O 1
ATOM 737 N N . GLU A 1 93 ? -4.624 -0.220 20.831 1.00 88.06 93 GLU A N 1
ATOM 738 C CA . GLU A 1 93 ? -3.319 -0.851 20.663 1.00 88.06 93 GLU A CA 1
ATOM 739 C C . GLU A 1 93 ? -3.455 -2.288 20.162 1.00 88.06 93 GLU A C 1
ATOM 741 O O . GLU A 1 93 ? -2.916 -2.618 19.109 1.00 88.06 93 GLU A O 1
ATOM 746 N N . LEU A 1 94 ? -4.242 -3.123 20.848 1.00 88.81 94 LEU A N 1
ATOM 747 C CA . LEU A 1 94 ? -4.422 -4.528 20.470 1.00 88.81 94 LEU A CA 1
ATOM 748 C C . LEU A 1 94 ? -5.034 -4.670 19.066 1.00 88.81 94 LEU A C 1
ATOM 750 O O . LEU A 1 94 ? -4.644 -5.537 18.285 1.00 88.81 94 LEU A O 1
ATOM 754 N N . MET A 1 95 ? -5.983 -3.798 18.721 1.00 87.56 95 MET A N 1
ATOM 755 C CA . MET A 1 95 ? -6.598 -3.780 17.392 1.00 87.56 95 MET A CA 1
ATOM 756 C C . MET A 1 95 ? -5.602 -3.381 16.303 1.00 87.56 95 MET A C 1
ATOM 758 O O . MET A 1 95 ? -5.579 -3.992 15.232 1.00 87.56 95 MET A O 1
ATOM 762 N N . LEU A 1 96 ? -4.777 -2.365 16.563 1.00 90.69 96 LEU A N 1
ATOM 763 C CA . LEU A 1 96 ? -3.723 -1.951 15.645 1.00 90.69 96 LEU A CA 1
ATOM 764 C C . LEU A 1 96 ? -2.675 -3.058 15.490 1.00 90.69 96 LEU A C 1
ATOM 766 O O . LEU A 1 96 ? -2.305 -3.370 14.364 1.00 90.69 96 LEU A O 1
ATOM 770 N N . GLU A 1 97 ? -2.249 -3.709 16.569 1.00 92.56 97 GLU A N 1
ATOM 771 C CA . GLU A 1 97 ? -1.310 -4.834 16.510 1.00 92.56 97 GLU A CA 1
ATOM 772 C C . GLU A 1 97 ? -1.835 -5.982 15.643 1.00 92.56 97 GLU A C 1
ATOM 774 O O . GLU A 1 97 ? -1.137 -6.439 14.735 1.00 92.56 97 GLU A O 1
ATOM 779 N N . GLN A 1 98 ? -3.084 -6.405 15.861 1.00 91.06 98 GLN A N 1
ATOM 780 C CA . GLN A 1 98 ? -3.723 -7.459 15.066 1.00 91.06 98 GLN A CA 1
ATOM 781 C C . GLN A 1 98 ? -3.799 -7.085 13.586 1.00 91.06 98 GLN A C 1
ATOM 783 O O . GLN A 1 98 ? -3.499 -7.897 12.710 1.00 91.06 98 GLN A O 1
ATOM 788 N N . LEU A 1 99 ? -4.161 -5.837 13.303 1.00 89.38 99 LEU A N 1
ATOM 789 C CA . LEU A 1 99 ? -4.279 -5.318 11.951 1.00 89.38 99 LEU A CA 1
ATOM 790 C C . LEU A 1 99 ? -2.932 -5.268 11.226 1.00 89.38 99 LEU A C 1
ATOM 792 O O . LEU A 1 99 ? -2.780 -5.796 10.121 1.00 89.38 99 LEU A O 1
ATOM 796 N N . PHE A 1 100 ? -1.940 -4.640 11.850 1.00 94.62 100 PHE A N 1
ATOM 797 C CA . PHE A 1 100 ? -0.597 -4.564 11.294 1.00 94.62 100 PHE A CA 1
ATOM 798 C C . PHE A 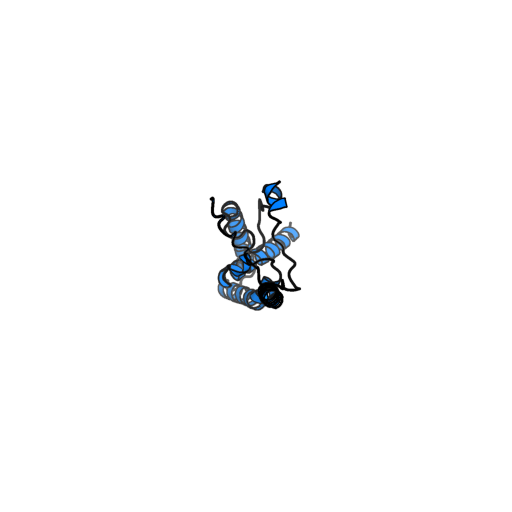1 100 ? -0.000 -5.963 11.115 1.00 94.62 100 PHE A C 1
ATOM 800 O O . PHE A 1 100 ? 0.626 -6.215 10.086 1.00 94.62 100 PHE A O 1
ATOM 807 N N . GLY A 1 101 ? -0.249 -6.885 12.051 1.00 95.69 101 GLY A N 1
ATOM 808 C CA . GLY A 1 101 ? 0.133 -8.291 11.938 1.00 95.69 101 GLY A CA 1
ATOM 809 C C . GLY A 1 101 ? -0.504 -8.985 10.732 1.00 95.69 101 GLY A C 1
ATOM 810 O O . GLY A 1 101 ? 0.208 -9.589 9.929 1.00 95.69 101 GLY A O 1
ATOM 811 N N . ALA A 1 102 ? -1.820 -8.838 10.549 1.00 94.25 102 ALA A N 1
ATOM 812 C CA . ALA A 1 102 ? -2.552 -9.447 9.440 1.00 94.25 102 ALA A CA 1
ATOM 813 C C . ALA A 1 102 ? -2.059 -8.955 8.069 1.00 94.25 102 ALA A C 1
ATOM 815 O O . ALA A 1 102 ? -1.823 -9.757 7.167 1.00 94.25 102 ALA A O 1
ATOM 816 N N . VAL A 1 103 ? -1.843 -7.644 7.911 1.00 94.88 103 VAL A N 1
ATOM 817 C CA . VAL A 1 103 ? -1.332 -7.081 6.650 1.00 94.88 103 VAL A CA 1
ATOM 818 C C . VAL A 1 103 ? 0.133 -7.453 6.429 1.00 94.88 103 VAL A C 1
ATOM 820 O O . VAL A 1 103 ? 0.531 -7.748 5.301 1.00 94.88 103 VAL A O 1
ATOM 823 N N . ARG A 1 104 ? 0.946 -7.488 7.491 1.00 95.31 104 ARG A N 1
ATOM 824 C CA . ARG A 1 104 ? 2.346 -7.912 7.398 1.00 95.31 104 ARG A CA 1
ATOM 825 C C . ARG A 1 104 ? 2.476 -9.361 6.932 1.00 95.31 104 ARG A C 1
ATOM 827 O O . ARG A 1 104 ? 3.350 -9.633 6.118 1.00 95.31 104 ARG A O 1
ATOM 834 N N . ALA A 1 105 ? 1.589 -10.256 7.368 1.00 95.69 105 ALA A N 1
ATOM 835 C CA . ALA A 1 105 ? 1.591 -11.659 6.948 1.00 95.69 105 ALA A CA 1
ATOM 836 C C . ALA A 1 105 ? 1.370 -11.852 5.435 1.00 95.69 105 ALA A C 1
ATOM 838 O O . ALA A 1 105 ? 1.811 -12.850 4.875 1.00 95.69 105 ALA A O 1
ATOM 839 N N . ILE A 1 106 ? 0.718 -10.896 4.762 1.00 93.12 106 ILE A N 1
ATOM 840 C CA . ILE A 1 106 ? 0.426 -10.966 3.321 1.00 93.12 106 ILE A CA 1
ATOM 841 C C . ILE A 1 106 ? 1.285 -10.016 2.476 1.00 93.12 106 ILE A C 1
ATOM 843 O O . ILE A 1 106 ? 1.123 -9.972 1.257 1.00 93.12 106 ILE A O 1
ATOM 847 N N . VAL A 1 107 ? 2.180 -9.235 3.094 1.00 90.50 107 VAL A N 1
ATOM 848 C CA . VAL A 1 107 ? 2.840 -8.090 2.445 1.00 90.50 107 VAL A CA 1
ATOM 849 C C . VAL A 1 107 ? 3.686 -8.498 1.240 1.00 90.50 107 VAL A C 1
ATOM 851 O O . VAL A 1 107 ? 3.624 -7.861 0.189 1.00 90.50 107 VAL A O 1
ATOM 854 N N . GLU A 1 108 ? 4.426 -9.596 1.366 1.00 88.44 108 GLU A N 1
ATOM 855 C CA . GLU A 1 108 ? 5.298 -10.111 0.314 1.00 88.44 108 GLU A CA 1
ATOM 856 C C . GLU A 1 108 ? 4.482 -10.575 -0.898 1.00 88.44 108 GLU A C 1
ATOM 858 O O . GLU A 1 108 ? 4.781 -10.212 -2.035 1.00 88.44 108 GLU A O 1
ATOM 863 N N . GLY A 1 109 ? 3.373 -11.281 -0.654 1.00 90.12 109 GLY A N 1
ATOM 864 C CA . GLY A 1 109 ? 2.425 -11.662 -1.698 1.00 90.12 109 GLY A CA 1
ATOM 865 C C . GLY A 1 109 ? 1.747 -10.451 -2.340 1.00 90.12 109 GLY A C 1
ATOM 866 O O . GLY A 1 109 ? 1.640 -10.386 -3.561 1.00 90.12 109 GLY A O 1
ATOM 867 N N . ALA A 1 110 ? 1.344 -9.459 -1.541 1.00 90.69 110 ALA A N 1
ATOM 868 C CA . ALA A 1 110 ? 0.706 -8.237 -2.028 1.00 90.69 110 ALA A CA 1
ATOM 869 C C . ALA A 1 110 ? 1.619 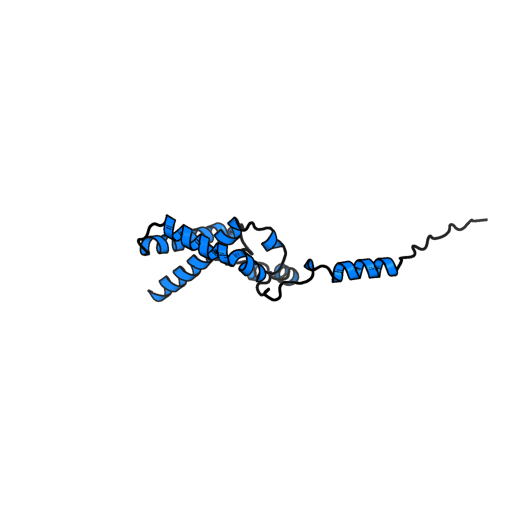-7.442 -2.979 1.00 90.69 110 ALA A C 1
ATOM 871 O O . ALA A 1 110 ? 1.148 -6.888 -3.973 1.00 90.69 110 ALA A O 1
ATOM 872 N N . ARG A 1 111 ? 2.933 -7.415 -2.724 1.00 88.50 111 ARG A N 1
ATOM 873 C CA . ARG A 1 111 ? 3.913 -6.751 -3.600 1.00 88.50 111 ARG A CA 1
ATOM 874 C C . ARG A 1 111 ? 3.988 -7.373 -4.989 1.00 88.50 111 ARG A C 1
ATOM 876 O O . ARG A 1 111 ? 4.176 -6.639 -5.954 1.00 88.50 111 ARG A O 1
ATOM 883 N N . GLN A 1 112 ? 3.780 -8.685 -5.102 1.00 88.19 112 GLN A N 1
ATOM 884 C CA . GLN A 1 112 ? 3.834 -9.405 -6.379 1.00 88.19 112 GLN A CA 1
ATOM 885 C C . GLN A 1 112 ? 2.740 -8.973 -7.368 1.00 88.19 112 GLN A C 1
ATOM 887 O O . GLN A 1 112 ? 2.854 -9.274 -8.551 1.00 88.19 112 GLN A O 1
ATOM 892 N N . PHE A 1 113 ? 1.701 -8.263 -6.913 1.00 90.88 113 PHE A N 1
ATOM 893 C CA . PHE A 1 113 ? 0.651 -7.729 -7.785 1.00 90.88 113 PHE A CA 1
ATOM 894 C C . PHE A 1 113 ? 1.024 -6.393 -8.443 1.00 90.88 113 PHE A C 1
ATOM 896 O O . PHE A 1 113 ? 0.374 -5.998 -9.410 1.00 90.88 113 PHE A O 1
ATOM 903 N N . 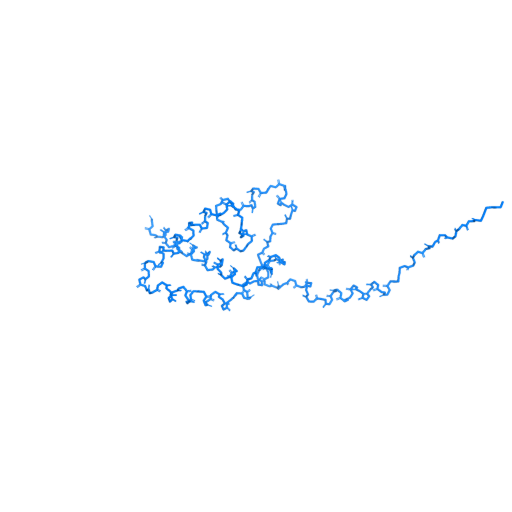TYR A 1 114 ? 2.052 -5.690 -7.956 1.00 89.44 114 TYR A N 1
ATOM 904 C CA . TYR A 1 114 ? 2.447 -4.376 -8.466 1.00 89.44 114 TYR A CA 1
ATOM 905 C C . TYR A 1 114 ? 3.544 -4.472 -9.523 1.00 89.44 114 TYR A C 1
ATOM 907 O O . TYR A 1 114 ? 4.570 -5.118 -9.324 1.00 89.44 114 TYR A O 1
ATOM 915 N N . ALA A 1 115 ? 3.364 -3.751 -10.627 1.00 85.94 115 ALA A N 1
ATOM 916 C CA . ALA A 1 115 ? 4.357 -3.661 -11.681 1.00 85.94 115 ALA A CA 1
ATOM 917 C C . ALA A 1 115 ? 5.475 -2.657 -11.350 1.00 85.94 115 ALA A C 1
ATOM 919 O O . ALA A 1 115 ? 5.218 -1.492 -11.027 1.00 85.94 115 ALA A O 1
ATOM 920 N N . GLY A 1 116 ? 6.724 -3.083 -11.560 1.00 72.94 116 GLY A N 1
ATOM 921 C CA . GLY A 1 116 ? 7.908 -2.223 -11.586 1.00 72.94 116 GLY A CA 1
ATOM 922 C C . GLY A 1 116 ? 8.646 -2.049 -10.251 1.00 72.94 116 GLY A C 1
ATOM 923 O O . GLY A 1 116 ? 8.069 -2.057 -9.164 1.00 72.94 116 GLY A O 1
ATOM 924 N N . SER A 1 117 ? 9.952 -1.787 -10.354 1.00 58.44 117 SER A N 1
ATOM 925 C CA . SER A 1 117 ? 10.914 -1.701 -9.239 1.00 58.44 117 SER A CA 1
ATOM 926 C C . SER A 1 117 ? 10.644 -0.586 -8.219 1.00 58.44 117 SER A C 1
ATOM 928 O O . SER A 1 117 ? 11.138 -0.633 -7.097 1.00 58.44 117 SER A O 1
ATOM 930 N N . SER A 1 118 ? 9.822 0.410 -8.561 1.00 57.41 118 SER A N 1
ATOM 931 C CA . SER A 1 118 ? 9.515 1.543 -7.672 1.00 57.41 118 SER A CA 1
ATOM 932 C C . SER A 1 118 ? 8.648 1.204 -6.450 1.00 57.41 118 SER A C 1
ATOM 934 O O . SER A 1 118 ? 8.614 1.991 -5.511 1.00 57.41 118 SER A O 1
ATOM 936 N N . ILE A 1 119 ? 7.944 0.062 -6.448 1.00 60.78 119 ILE A N 1
ATOM 937 C CA . ILE A 1 119 ? 7.344 -0.490 -5.219 1.00 60.78 119 ILE A CA 1
ATOM 938 C C . ILE A 1 119 ? 8.406 -1.262 -4.417 1.00 60.78 119 ILE A C 1
ATOM 940 O O . ILE A 1 119 ? 8.367 -1.251 -3.187 1.00 60.78 119 ILE A O 1
ATOM 944 N N . GLY A 1 120 ? 9.377 -1.880 -5.096 1.00 58.59 120 GLY A N 1
ATOM 945 C CA . GLY A 1 120 ? 10.478 -2.626 -4.479 1.00 58.59 120 GLY A CA 1
ATOM 946 C C . GLY A 1 120 ? 11.398 -1.772 -3.601 1.00 58.59 120 GLY A C 1
ATOM 947 O O . GLY A 1 120 ? 11.970 -2.287 -2.651 1.00 58.59 120 GLY A O 1
ATOM 948 N N . THR A 1 121 ? 11.489 -0.459 -3.846 1.00 61.19 121 THR A N 1
ATOM 949 C CA . THR A 1 121 ? 12.272 0.467 -3.002 1.00 61.19 121 THR A CA 1
ATOM 950 C C . THR A 1 121 ? 11.526 0.961 -1.757 1.00 61.19 121 THR A C 1
ATOM 952 O O . THR A 1 121 ? 12.125 1.585 -0.882 1.00 61.19 121 THR A O 1
ATOM 955 N N . CYS A 1 122 ? 10.218 0.708 -1.650 1.00 76.31 122 CYS A N 1
ATOM 956 C CA . CYS A 1 122 ? 9.439 1.028 -0.457 1.00 76.31 122 CYS A CA 1
ATOM 957 C C . CYS A 1 122 ? 9.709 -0.026 0.622 1.00 76.31 122 CYS A C 1
ATOM 959 O O . CYS A 1 122 ? 9.493 -1.208 0.363 1.00 76.31 122 CYS A O 1
ATOM 961 N N . SER A 1 123 ? 10.124 0.377 1.829 1.00 88.12 123 SER A N 1
ATOM 962 C CA . SER A 1 123 ? 10.310 -0.571 2.937 1.00 88.12 123 SER A CA 1
ATOM 963 C C . SER A 1 123 ? 8.997 -1.266 3.302 1.00 88.12 123 SER A C 1
ATOM 965 O O . SER A 1 123 ? 7.918 -0.684 3.162 1.00 88.12 123 SER A O 1
ATOM 967 N N . ASP A 1 124 ? 9.074 -2.505 3.793 1.00 88.56 124 ASP A N 1
ATOM 968 C CA . ASP A 1 124 ? 7.888 -3.252 4.239 1.00 88.56 124 ASP A CA 1
ATOM 969 C C . ASP A 1 124 ? 7.101 -2.504 5.302 1.00 88.56 124 ASP A C 1
ATOM 971 O O . ASP A 1 124 ? 5.877 -2.482 5.261 1.00 88.56 124 ASP A O 1
ATOM 975 N N . GLU A 1 125 ? 7.786 -1.803 6.200 1.00 90.94 125 GLU A N 1
ATOM 976 C CA . GLU A 1 125 ? 7.134 -0.974 7.206 1.00 90.94 125 GLU A CA 1
ATOM 977 C C . GLU A 1 125 ? 6.247 0.111 6.575 1.00 90.94 125 GLU A C 1
ATOM 979 O O . GLU A 1 125 ? 5.089 0.279 6.964 1.00 90.94 125 GLU A O 1
ATOM 984 N N . ILE A 1 126 ? 6.767 0.845 5.586 1.00 91.38 126 ILE A N 1
ATOM 985 C CA . ILE A 1 126 ? 6.003 1.896 4.907 1.00 91.38 126 ILE A CA 1
ATOM 986 C C . ILE A 1 126 ? 4.860 1.272 4.104 1.00 91.38 126 ILE A C 1
ATOM 988 O O . ILE A 1 126 ? 3.737 1.773 4.151 1.00 91.38 126 ILE A O 1
ATOM 992 N N . PHE A 1 127 ? 5.120 0.173 3.402 1.00 92.50 127 PHE A N 1
ATOM 993 C CA . PHE A 1 127 ? 4.127 -0.493 2.569 1.00 92.50 127 PHE A CA 1
ATOM 994 C C . PHE A 1 127 ? 2.964 -1.055 3.399 1.00 92.50 127 PHE A C 1
ATOM 996 O O . PHE A 1 127 ? 1.806 -0.796 3.076 1.00 92.50 127 PHE A O 1
ATOM 1003 N N . VAL A 1 128 ? 3.250 -1.718 4.526 1.00 94.62 128 VAL A N 1
ATOM 1004 C CA . VAL A 1 128 ? 2.227 -2.182 5.477 1.00 94.62 128 VAL A CA 1
ATOM 1005 C C . VAL A 1 128 ? 1.416 -1.002 6.010 1.00 94.62 128 VAL A C 1
ATOM 1007 O O . VAL A 1 128 ? 0.189 -1.054 5.974 1.00 94.62 128 VAL A O 1
ATOM 1010 N N . LYS A 1 129 ? 2.062 0.097 6.434 1.00 94.50 129 LYS A N 1
ATOM 1011 C CA . LYS A 1 129 ? 1.361 1.309 6.908 1.00 94.50 129 LYS A CA 1
ATOM 1012 C C . LYS A 1 129 ? 0.386 1.865 5.866 1.00 94.50 129 LYS A C 1
ATOM 1014 O O . LYS A 1 129 ? -0.695 2.324 6.231 1.00 94.50 129 LYS A O 1
ATOM 1019 N N . ILE A 1 130 ? 0.762 1.839 4.586 1.00 94.56 130 ILE A N 1
ATOM 1020 C CA . ILE A 1 130 ? -0.097 2.286 3.480 1.00 94.56 130 ILE A CA 1
ATOM 1021 C C . ILE A 1 130 ? -1.296 1.352 3.324 1.00 94.56 130 ILE A C 1
ATOM 1023 O O . ILE A 1 130 ? -2.429 1.824 3.341 1.00 94.56 130 ILE A O 1
ATOM 1027 N N . LEU A 1 131 ? -1.058 0.043 3.208 1.00 94.50 131 LEU A N 1
ATOM 1028 C CA . LEU A 1 131 ? -2.125 -0.937 2.992 1.00 94.50 131 LEU A CA 1
ATOM 1029 C C . LEU A 1 131 ? -3.122 -0.979 4.154 1.00 94.50 131 LEU A C 1
ATOM 1031 O O . LEU A 1 131 ? -4.326 -1.024 3.918 1.00 94.50 131 LEU A O 1
ATOM 1035 N N . VAL A 1 132 ? -2.633 -0.902 5.395 1.00 95.19 132 VAL A N 1
ATOM 1036 C CA . VAL A 1 132 ? -3.468 -0.826 6.599 1.00 95.19 132 VAL A CA 1
ATOM 1037 C C . VAL A 1 132 ? -4.395 0.389 6.540 1.00 95.19 132 VAL A C 1
ATOM 1039 O O . VAL A 1 132 ? -5.613 0.250 6.656 1.00 95.19 132 VAL A O 1
ATOM 1042 N N . LEU A 1 133 ? -3.830 1.582 6.334 1.00 95.75 133 LEU A N 1
ATOM 1043 C CA . LEU A 1 133 ? -4.602 2.823 6.326 1.00 95.75 133 LEU A CA 1
ATOM 1044 C C . LEU A 1 133 ? -5.625 2.851 5.184 1.00 95.75 133 LEU A C 1
ATOM 1046 O O . LEU A 1 133 ? -6.757 3.293 5.374 1.00 95.75 133 LEU A O 1
ATOM 1050 N N . ASP A 1 134 ? -5.225 2.387 4.004 1.00 94.88 134 ASP A N 1
ATOM 1051 C CA . ASP A 1 134 ? -6.060 2.419 2.809 1.00 94.88 134 ASP A CA 1
ATOM 1052 C C . ASP A 1 134 ? -7.175 1.374 2.857 1.00 94.88 134 ASP A C 1
ATOM 1054 O O . ASP A 1 134 ? -8.316 1.703 2.535 1.00 94.88 134 ASP A O 1
ATOM 1058 N N . GLY A 1 135 ? -6.879 0.156 3.320 1.00 94.06 135 GLY A N 1
ATOM 1059 C CA . GLY A 1 135 ? -7.883 -0.890 3.509 1.00 94.06 135 GLY A CA 1
ATOM 1060 C C . GLY A 1 135 ? -8.951 -0.477 4.521 1.00 94.06 135 GLY A C 1
ATOM 1061 O O . GLY A 1 135 ? -10.142 -0.616 4.257 1.00 94.06 135 GLY A O 1
ATOM 1062 N N . TYR A 1 136 ? -8.544 0.125 5.641 1.00 92.56 136 TYR A N 1
ATOM 1063 C CA . TYR A 1 136 ? -9.488 0.591 6.663 1.00 92.56 136 TYR A CA 1
ATOM 1064 C C . TYR A 1 136 ? -10.314 1.773 6.199 1.00 92.56 136 TYR A C 1
ATOM 1066 O O . TYR A 1 136 ? -11.506 1.838 6.488 1.00 92.56 136 TYR A O 1
ATOM 1074 N N . PHE A 1 137 ? -9.695 2.696 5.466 1.00 94.88 137 PHE A N 1
ATOM 1075 C CA . PHE A 1 137 ? -10.429 3.785 4.849 1.00 94.88 137 PHE A CA 1
ATOM 1076 C C . PHE A 1 137 ? -11.548 3.255 3.949 1.00 94.88 137 PHE A C 1
ATOM 1078 O O . PHE A 1 137 ? -12.670 3.726 4.074 1.00 94.88 137 PHE A O 1
ATOM 1085 N N . ILE A 1 138 ? -11.268 2.256 3.107 1.00 95.12 138 ILE A N 1
ATOM 1086 C CA . ILE A 1 138 ? -12.263 1.647 2.215 1.00 95.12 138 ILE A CA 1
ATOM 1087 C C . ILE A 1 138 ? -13.391 0.974 3.012 1.00 95.12 138 ILE A C 1
ATOM 1089 O O . ILE A 1 138 ? -14.561 1.242 2.749 1.00 95.12 138 ILE A O 1
ATOM 1093 N N . ILE A 1 139 ? -13.051 0.144 4.005 1.00 92.12 139 ILE A N 1
ATOM 1094 C CA . ILE A 1 139 ? -14.038 -0.557 4.845 1.00 92.12 139 ILE A CA 1
ATOM 1095 C C . ILE A 1 139 ? -14.949 0.445 5.559 1.00 92.12 139 ILE A C 1
ATOM 1097 O O . ILE A 1 139 ? -16.172 0.328 5.521 1.00 92.12 139 ILE A O 1
ATOM 1101 N N . GLU A 1 140 ? -14.359 1.451 6.201 1.00 92.88 140 GLU A N 1
ATOM 1102 C CA . GLU A 1 140 ? -15.112 2.441 6.962 1.00 92.88 140 GLU A CA 1
ATOM 1103 C C . GLU A 1 140 ? -15.926 3.378 6.062 1.00 92.88 140 GLU A C 1
ATOM 1105 O O . GLU A 1 140 ? -17.006 3.808 6.465 1.00 92.88 140 GLU A O 1
ATOM 1110 N N . LEU A 1 141 ? -15.430 3.688 4.860 1.00 93.56 141 LEU A N 1
ATOM 1111 C CA . LEU A 1 141 ? -16.146 4.475 3.857 1.00 93.56 141 LEU A CA 1
ATOM 1112 C C . LEU A 1 141 ? -17.444 3.793 3.445 1.00 93.56 141 LEU A C 1
ATOM 1114 O O . LEU A 1 141 ? -18.504 4.391 3.602 1.00 93.56 141 LEU A O 1
ATOM 1118 N N . PHE A 1 142 ? -17.372 2.539 2.999 1.00 93.31 142 PHE A N 1
ATOM 1119 C CA . PHE A 1 142 ? -18.562 1.808 2.565 1.00 93.31 142 PHE A CA 1
ATOM 1120 C C . PHE A 1 142 ? -19.527 1.508 3.710 1.00 93.31 142 PHE A C 1
ATOM 1122 O O . PHE A 1 142 ? -20.738 1.556 3.526 1.00 93.31 142 PHE A O 1
ATOM 1129 N N . ARG A 1 143 ? -19.018 1.255 4.918 1.00 91.44 143 ARG A N 1
ATOM 1130 C CA . ARG A 1 143 ? -19.880 1.056 6.086 1.00 91.44 143 ARG A CA 1
ATOM 1131 C C . ARG A 1 143 ? -20.675 2.318 6.441 1.00 91.44 143 ARG A C 1
ATOM 1133 O O . ARG A 1 143 ? -21.844 2.209 6.779 1.00 91.44 143 ARG A O 1
ATOM 1140 N N . LYS A 1 144 ? -20.052 3.503 6.391 1.00 88.94 144 LYS A N 1
ATOM 1141 C CA . LYS A 1 144 ? -20.751 4.775 6.647 1.00 88.94 144 LYS A CA 1
ATOM 1142 C C . LYS A 1 144 ? -21.781 5.108 5.574 1.00 88.94 144 LYS A C 1
ATOM 1144 O O . LYS A 1 144 ? -22.798 5.697 5.908 1.00 88.94 144 LYS A O 1
ATOM 1149 N N . ASP A 1 145 ? -21.495 4.759 4.324 1.00 89.62 145 ASP A N 1
ATOM 1150 C CA . ASP A 1 145 ? -22.419 4.941 3.202 1.00 89.62 145 ASP A CA 1
ATOM 1151 C C . ASP A 1 145 ? -23.687 4.091 3.376 1.00 89.62 145 ASP A C 1
ATOM 1153 O O . ASP A 1 145 ? -24.785 4.583 3.176 1.00 89.62 145 ASP A O 1
ATOM 1157 N N . ALA A 1 146 ? -23.551 2.855 3.868 1.00 83.00 146 ALA A N 1
ATOM 1158 C CA . ALA A 1 146 ? -24.680 1.955 4.124 1.00 83.00 146 ALA A CA 1
ATOM 1159 C C . ALA A 1 146 ? -25.584 2.354 5.314 1.00 83.00 146 ALA A C 1
ATOM 1161 O O . ALA A 1 146 ? -26.628 1.738 5.518 1.00 83.00 146 ALA A O 1
ATOM 1162 N N . GLU A 1 147 ? -25.173 3.328 6.129 1.00 72.25 147 GLU A N 1
ATOM 1163 C CA . GLU A 1 147 ? -25.939 3.843 7.276 1.00 72.25 147 GLU A CA 1
ATOM 1164 C C . GLU A 1 147 ? -26.606 5.202 6.993 1.00 72.25 147 GLU A C 1
ATOM 1166 O O . GLU A 1 147 ? -27.300 5.723 7.870 1.00 72.25 147 GLU A O 1
ATOM 1171 N N . GLY A 1 148 ? -26.363 5.785 5.812 1.00 52.41 148 GLY A N 1
ATOM 1172 C CA . GLY A 1 148 ? -26.975 7.029 5.332 1.00 52.41 148 GLY A CA 1
ATOM 1173 C C . GLY A 1 148 ? -28.123 6.777 4.365 1.00 52.41 148 GLY A C 1
ATOM 1174 O O . GLY A 1 148 ? -28.983 7.681 4.279 1.00 52.41 148 GLY A O 1
#

Radius of gyration: 24.89 Å; chains: 1; bounding box: 80×34×75 Å

InterPro domains:
  IPR004158 Protein of unknown function DUF247, plant [PF03140] (38-145)
  IPR004158 Protein of unknown function DUF247, plant [PTHR31170] (23-145)

Sequence (148 aa):
MAASSPQSQVTIPIESLVSSFKKKLDDHDLFMSSKVCIFKVPKILHRHNPQTYEPNAFSIGPSHYGQKQLKPTKKIKLKYLQGLLRRLGKSEELMLEQLFGAVRAIVEGARQFYAGSSIGTCSDEIFVKILVLDGYFIIELFRKDAEG

Secondary structure (DSSP, 8-state):
---PPP-------HHHHHHHHHHHHT-GGGS--TT--BPPPPHHHHTT-HHHHS-SS---SGGGTT-GGGHHHHHHHHHHHHHHHHHH-S-HHHHHHHHHHHHHHHHHHHHTTB-SHHHHTS-HHHHHHHHHHHHHHHHHHHHHHTT-

Foldseek 3Di:
DDDDDDDPDDDDPVVVVVVVVVVVVPPPVVDQQPQADAEQDPPVVCVVPVPVRDDQADDAADPCPPPPNHVVNLVVLVVLLVVVLVVVPDPSVVVVVVLLVVLLVCQVVVLSHHDDCPVVPDDSVRRSVRNSSRVSSVVSVVVVVVVD

Organism: NCBI:txid168575